Protein 3EYE (pdb70)

Nearest PDB structures (foldseek):
  3eye-assembly1_A  TM=1.007E+00  e=1.116E-32  Escherichia coli O157:H7
  1nrz-assembly1_A  TM=9.081E-01  e=3.775E-14  Klebsiella pneumoniae
  3lfj-assembly2_B  TM=9.309E-01  e=2.767E-13  Caldanaerobacter subterraneus subsp. tengcongensis MB4
  2jzn-assembly1_C  TM=9.230E-01  e=3.578E-13  Escherichia coli
  1ble-assembly1_A  TM=8.772E-01  e=8.162E-14  Bacillus subtilis

Solvent-accessible surface area: 7883 Å² total; per-residue (Å²): 84,45,75,11,0,1,0,0,44,149,4,1,33,37,116,26,1,21,57,10,5,87,84,45,48,12,68,13,0,1,0,0,9,59,88,4,21,114,63,104,121,81,34,132,141,35,22,96,24,3,146,88,120,68,22,28,30,97,35,28,31,14,125,96,0,55,90,43,15,78,161,23,35,118,123,39,85,2,0,0,0,0,75,34,0,59,12,0,56,105,0,10,90,36,62,25,104,6,126,49,0,0,0,2,7,4,95,128,56,168,66,46,149,102,50,16,93,96,1,56,4,57,116,100,4,25,70,3,0,110,32,0,76,155,137,65,11,69,3,8,8,12,37,44,36,81,60,155,112,64,116,9,95

B-factor: mean 21.29, std 7.25, range [8.95, 52.72]

Foldseek 3Di:
DEQEEEAALCWCVQVQVLQVCVVSVFQEEEEADDVCLVVVVSVPVVVVSCVVNPGHYHYHYLVVCLVPVVVDDPVGYYYYYYHALVSVLSSVVSPDDAAEYEYEADDDDPPWDDDDPRDTDDPVRLVSQVVCVVSVHHYWYDHHPPDDTHDRD

CATH classification: 3.40.35.10

Radius of gyration: 14.49 Å; Cα contacts (8 Å, |Δi|>4): 284; chains: 1; bounding box: 37×29×36 Å

Structure (mmCIF, N/CA/C/O backbone):
data_3EYE
#
_entry.id   3EYE
#
_cell.length_a   81.878
_cell.length_b   31.413
_cell.length_c   60.339
_cell.angle_alpha   90.000
_cell.angle_beta   103.830
_cell.angle_gamma   90.000
#
_symmetry.space_group_name_H-M   'C 1 2 1'
#
loop_
_entity.id
_entity.type
_entity.pdbx_description
1 polymer 'PTS system N-acetylgalactosamine-specific IIB component 1'
2 water water
#
loop_
_atom_site.group_PDB
_atom_site.id
_atom_site.type_symbol
_atom_site.label_atom_id
_atom_site.label_alt_id
_atom_site.label_comp_id
_atom_site.label_asym_id
_atom_site.label_entity_id
_atom_site.label_seq_id
_atom_site.pdbx_PDB_ins_code
_atom_site.Cartn_x
_atom_site.Cartn_y
_atom_site.Cartn_z
_atom_site.occupancy
_atom_site.B_iso_or_equiv
_atom_site.auth_seq_id
_atom_site.auth_comp_id
_atom_site.auth_asym_id
_atom_site.auth_atom_id
_atom_site.pdbx_PDB_model_num
ATOM 1 N N . ASN A 1 7 ? -6.287 29.608 13.650 1.00 26.16 5 ASN A N 1
ATOM 2 C CA . ASN A 1 7 ? -5.888 29.676 15.061 1.00 24.12 5 ASN A CA 1
ATOM 3 C C . ASN A 1 7 ? -4.441 29.329 15.277 1.00 21.53 5 ASN A C 1
ATOM 4 O O . ASN A 1 7 ? -3.811 29.807 16.207 1.00 19.70 5 ASN A O 1
ATOM 9 N N . ILE A 1 8 ? -3.961 28.405 14.472 1.00 19.12 6 ILE A N 1
ATOM 10 C CA . ILE A 1 8 ? -2.577 27.928 14.612 1.00 18.21 6 ILE A CA 1
ATOM 11 C C . ILE A 1 8 ? -1.671 28.880 13.834 1.00 17.89 6 ILE A C 1
ATOM 12 O O . ILE A 1 8 ? -1.709 28.971 12.613 1.00 18.49 6 ILE A O 1
ATOM 17 N N . LEU A 1 9 ? -0.849 29.589 14.567 1.00 16.80 7 LEU A N 1
ATOM 18 C CA . LEU A 1 9 ? 0.047 30.597 14.015 1.00 17.11 7 LEU A CA 1
ATOM 19 C C . LEU A 1 9 ? 1.355 29.999 13.479 1.00 15.88 7 LEU A C 1
ATOM 20 O O . LEU A 1 9 ? 1.920 30.427 12.468 1.00 17.96 7 LEU A O 1
ATOM 25 N N . LEU A 1 10 ? 1.784 28.958 14.173 1.00 15.58 8 LEU A N 1
ATOM 26 C CA . LEU A 1 10 ? 3.063 28.298 13.859 1.00 15.16 8 LEU A CA 1
ATOM 27 C C . LEU A 1 10 ? 3.189 26.969 14.592 1.00 13.21 8 LEU A C 1
ATOM 28 O O . LEU A 1 10 ? 2.609 26.819 15.633 1.00 12.66 8 LEU A O 1
ATOM 33 N N . THR A 1 11 ? 3.914 26.039 13.964 1.00 13.02 9 THR A N 1
ATOM 34 C CA . THR A 1 11 ? 4.363 24.795 14.571 1.00 13.90 9 THR A CA 1
ATOM 35 C C . THR A 1 11 ? 5.890 24.782 14.503 1.00 12.69 9 THR A C 1
ATOM 36 O O . THR A 1 11 ? 6.465 24.988 13.444 1.00 14.50 9 THR A O 1
ATOM 40 N N . ARG A 1 12 ? 6.529 24.554 15.655 1.00 13.62 10 ARG A N 1
ATOM 41 C CA . ARG A 1 12 ? 7.982 24.450 15.755 1.00 13.34 10 ARG A CA 1
ATOM 42 C C . ARG A 1 12 ? 8.361 23.099 16.286 1.00 13.26 10 ARG A C 1
ATOM 43 O O . ARG A 1 12 ? 7.771 22.602 17.256 1.00 14.39 10 ARG A O 1
ATOM 51 N N . ILE A 1 13 ? 9.341 22.517 15.629 1.00 12.75 11 ILE A N 1
ATOM 52 C CA . ILE A 1 13 ? 9.999 21.289 16.076 1.00 12.98 11 ILE A CA 1
ATOM 53 C C . ILE A 1 13 ? 11.226 21.703 16.845 1.00 12.68 11 ILE A C 1
ATOM 54 O O . ILE A 1 13 ? 12.082 22.390 16.359 1.00 13.44 11 ILE A O 1
ATOM 59 N N . ASP A 1 14 ? 11.312 21.211 18.058 1.00 12.09 12 ASP A N 1
ATOM 60 C CA . ASP A 1 14 ? 12.439 21.503 18.952 1.00 12.45 12 ASP A CA 1
ATOM 61 C C . ASP A 1 14 ? 12.527 20.378 20.000 1.00 12.06 12 ASP A C 1
ATOM 62 O O . ASP A 1 14 ? 11.578 20.136 20.732 1.00 12.14 12 ASP A O 1
ATOM 67 N N . ASN A 1 15 ? 13.647 19.663 19.997 1.00 13.09 13 ASN A N 1
ATOM 68 C CA . ASN A 1 15 ? 13.866 18.573 20.953 1.00 13.27 13 ASN A CA 1
ATOM 69 C C . ASN A 1 15 ? 13.735 19.081 22.410 1.00 13.20 13 ASN A C 1
ATOM 70 O O . ASN A 1 15 ? 13.404 18.317 23.303 1.00 16.21 13 ASN A O 1
ATOM 75 N N . ARG A 1 16 ? 14.030 20.368 22.612 1.00 13.32 14 ARG A N 1
ATOM 76 C CA . ARG A 1 16 ? 13.877 21.003 23.952 1.00 13.90 14 ARG A CA 1
ATOM 77 C C . ARG A 1 16 ? 12.493 21.571 24.252 1.00 14.89 14 ARG A C 1
ATOM 78 O O . ARG A 1 16 ? 12.250 22.209 25.258 1.00 15.92 14 ARG A O 1
ATOM 86 N N . LEU A 1 17 ? 11.579 21.329 23.328 1.00 13.60 15 LEU A N 1
ATOM 87 C CA . LEU A 1 17 ? 10.153 21.696 23.485 1.00 13.74 15 LEU A CA 1
ATOM 88 C C . LEU A 1 17 ? 10.049 23.232 23.706 1.00 13.82 15 LEU A C 1
ATOM 89 O O . LEU A 1 17 ? 10.465 23.978 22.826 1.00 13.81 15 LEU A O 1
ATOM 94 N N . VAL A 1 18 ? 9.509 23.695 24.820 1.00 14.72 16 VAL A N 1
ATOM 95 C CA . VAL A 1 18 ? 9.368 25.157 25.067 1.00 13.62 16 VAL A CA 1
ATOM 96 C C . VAL A 1 18 ? 10.734 25.860 24.970 1.00 13.63 16 VAL A C 1
ATOM 97 O O . VAL A 1 18 ? 10.862 26.933 24.380 1.00 14.41 16 VAL A O 1
ATOM 101 N N . HIS A 1 19 ? 11.751 25.213 25.514 1.00 13.40 17 HIS A N 1
ATOM 102 C CA . HIS A 1 19 ? 13.129 25.682 25.306 1.00 12.82 17 HIS A CA 1
ATOM 103 C C . HIS A 1 19 ? 13.327 27.098 25.896 1.00 12.82 17 HIS A C 1
ATOM 104 O O . HIS A 1 19 ? 13.992 27.936 25.304 1.00 14.50 17 HIS A O 1
ATOM 111 N N . GLY A 1 20 ? 12.745 27.342 27.063 1.00 12.81 18 GLY A N 1
ATOM 112 C CA . GLY A 1 20 ? 13.109 28.556 27.859 1.00 12.65 18 GLY A CA 1
ATOM 113 C C . GLY A 1 20 ? 12.916 29.807 27.036 1.00 13.24 18 GLY A C 1
ATOM 114 O O . GLY A 1 20 ? 11.847 30.066 26.482 1.00 14.46 18 GLY A O 1
ATOM 115 N N . GLN A 1 21 ? 13.959 30.620 26.977 1.00 14.02 19 GLN A N 1
ATOM 116 C CA . GLN A 1 21 ? 13.915 31.906 26.313 1.00 14.16 19 GLN A CA 1
ATOM 117 C C . GLN A 1 21 ? 13.625 31.777 24.844 1.00 13.72 19 GLN A C 1
ATOM 118 O O . GLN A 1 21 ? 13.143 32.732 24.209 1.00 14.67 19 GLN A O 1
ATOM 124 N N . VAL A 1 22 ? 13.915 30.622 24.266 1.00 13.57 20 VAL A N 1
ATOM 125 C CA . VAL A 1 22 ? 13.666 30.462 22.832 1.00 13.62 20 VAL A CA 1
ATOM 126 C C . VAL A 1 22 ? 12.156 30.399 22.576 1.00 12.64 20 VAL A C 1
ATOM 127 O O . VAL A 1 22 ? 11.603 31.116 21.743 1.00 13.51 20 VAL A O 1
ATOM 131 N N . GLY A 1 23 ? 11.463 29.614 23.372 1.00 14.16 21 GLY A N 1
ATOM 132 C CA . GLY A 1 23 ? 10.006 29.535 23.286 1.00 13.78 21 GLY A CA 1
ATOM 133 C C . GLY A 1 23 ? 9.361 30.863 23.600 1.00 15.45 21 GLY A C 1
ATOM 134 O O . GLY A 1 23 ? 8.400 31.271 22.945 1.00 15.50 21 GLY A O 1
ATOM 135 N N . VAL A 1 24 ? 9.974 31.585 24.517 1.00 14.82 22 VAL A N 1
ATOM 136 C CA . VAL A 1 24 ? 9.464 32.899 24.944 1.00 16.15 22 VAL A CA 1
ATOM 137 C C . VAL A 1 24 ? 9.518 33.851 23.763 1.00 15.74 22 VAL A C 1
ATOM 138 O O . VAL A 1 24 ? 8.531 34.554 23.445 1.00 17.29 22 VAL A O 1
ATOM 142 N N . THR A 1 25 ? 10.634 33.892 23.073 1.00 16.29 23 THR A N 1
ATOM 143 C CA A THR A 1 25 ? 10.817 34.838 21.977 0.50 16.85 23 THR A CA 1
ATOM 144 C CA B THR A 1 25 ? 10.787 34.870 21.999 0.50 16.58 23 THR A CA 1
ATOM 145 C C . THR A 1 25 ? 9.934 34.516 20.793 1.00 16.57 23 THR A C 1
ATOM 146 O O . THR A 1 25 ? 9.378 35.396 20.130 1.00 17.07 23 THR A O 1
ATOM 153 N N . TRP A 1 26 ? 9.825 33.245 20.478 1.00 15.41 24 TRP A N 1
ATOM 154 C CA . TRP A 1 26 ? 8.928 32.840 19.370 1.00 14.54 24 TRP A CA 1
ATOM 155 C C . TRP A 1 26 ? 7.480 33.215 19.706 1.00 15.13 24 TRP A C 1
ATOM 156 O O . TRP A 1 26 ? 6.767 33.787 18.865 1.00 15.83 24 TRP A O 1
ATOM 167 N N . THR A 1 27 ? 7.062 32.931 20.923 1.00 15.42 25 THR A N 1
ATOM 168 C CA . THR A 1 27 ? 5.678 33.144 21.309 1.00 16.39 25 THR A CA 1
ATOM 169 C C . THR A 1 27 ? 5.344 34.640 21.209 1.00 17.52 25 THR A C 1
ATOM 170 O O . THR A 1 27 ? 4.283 35.025 20.723 1.00 18.93 25 THR A O 1
ATOM 174 N N . SER A 1 28 ? 6.290 35.469 21.596 1.00 18.78 26 SER A N 1
ATOM 175 C CA . SER A 1 28 ? 6.091 36.916 21.637 1.00 19.61 26 SER A CA 1
ATOM 176 C C . SER A 1 28 ? 6.098 37.462 20.222 1.00 19.96 26 SER A C 1
ATOM 177 O O . SER A 1 28 ? 5.239 38.265 19.800 1.00 21.40 26 SER A O 1
ATOM 180 N N . THR A 1 29 ? 7.033 36.990 19.438 1.00 19.19 27 THR A N 1
ATOM 181 C CA . THR A 1 29 ? 7.182 37.464 18.066 1.00 19.71 27 THR A CA 1
ATOM 182 C C . THR A 1 29 ? 5.957 37.178 17.210 1.00 19.36 27 THR A C 1
ATOM 183 O O . THR A 1 29 ? 5.524 38.035 16.414 1.00 19.78 27 THR A O 1
ATOM 187 N N . ILE A 1 30 ? 5.406 35.968 17.328 1.00 18.07 28 ILE A N 1
ATOM 188 C CA . ILE A 1 30 ? 4.297 35.569 16.440 1.00 18.14 28 ILE A CA 1
ATOM 189 C C . ILE A 1 30 ? 2.955 36.015 17.041 1.00 17.98 28 ILE A C 1
ATOM 190 O O . ILE A 1 30 ? 1.916 35.956 16.385 1.00 20.45 28 ILE A O 1
ATOM 195 N N . GLY A 1 31 ? 2.990 36.430 18.288 1.00 17.42 29 GLY A N 1
ATOM 196 C CA . GLY A 1 31 ? 1.795 36.888 19.008 1.00 18.41 29 GLY A CA 1
ATOM 197 C C . GLY A 1 31 ? 0.808 35.815 19.423 1.00 18.01 29 GLY A C 1
ATOM 198 O O . GLY A 1 31 ? -0.401 36.001 19.402 1.00 19.59 29 GLY A O 1
ATOM 199 N N . ALA A 1 32 ? 1.355 34.680 19.823 1.00 17.19 30 ALA A N 1
ATOM 200 C CA . ALA A 1 32 ? 0.563 33.594 20.349 1.00 16.52 30 ALA A CA 1
ATOM 201 C C . ALA A 1 32 ? 0.222 33.862 21.785 1.00 17.70 30 ALA A C 1
ATOM 202 O O . ALA A 1 32 ? 0.989 34.477 22.534 1.00 18.65 30 ALA A O 1
ATOM 204 N N . ASN A 1 33 ? -0.921 33.352 22.211 1.00 16.59 31 ASN A N 1
ATOM 205 C CA . ASN A 1 33 ? -1.323 33.403 23.633 1.00 16.98 31 ASN A CA 1
ATOM 206 C C . ASN A 1 33 ? -1.576 32.035 24.295 1.00 16.37 31 ASN A C 1
ATOM 207 O O . ASN A 1 33 ? -1.930 31.953 25.462 1.00 17.13 31 ASN A O 1
ATOM 212 N N . LEU A 1 34 ? -1.365 30.984 23.511 1.00 15.88 32 LEU A N 1
ATOM 213 C CA . LEU A 1 34 ? -1.547 29.622 23.981 1.00 15.63 32 LEU A CA 1
ATOM 214 C C . LEU A 1 34 ? -0.571 28.688 23.286 1.00 16.06 32 LEU A C 1
ATOM 215 O O . LEU A 1 34 ? -0.592 28.537 22.063 1.00 16.76 32 LEU A O 1
ATOM 220 N N . LEU A 1 35 ? 0.317 28.128 24.082 1.00 15.05 33 LEU A N 1
ATOM 221 C CA . LEU A 1 35 ? 1.333 27.203 23.594 1.00 15.80 33 LEU A CA 1
ATOM 222 C C . LEU A 1 35 ? 0.854 25.804 23.889 1.00 14.83 33 LEU A C 1
ATOM 223 O O . LEU A 1 35 ? 0.510 25.526 25.045 1.00 16.39 33 LEU A O 1
ATOM 228 N N . VAL A 1 36 ? 0.685 25.000 22.840 1.00 14.80 34 VAL A N 1
ATOM 229 C CA . VAL A 1 36 ? 0.317 23.581 22.968 1.00 15.73 34 VAL A CA 1
ATOM 230 C C . VAL A 1 36 ? 1.525 22.708 22.719 1.00 14.28 34 VAL A C 1
ATOM 231 O O . VAL A 1 36 ? 2.020 22.677 21.617 1.00 13.33 34 VAL A O 1
ATOM 235 N N . VAL A 1 37 ? 2.005 22.037 23.749 1.00 14.22 35 VAL A N 1
ATOM 236 C CA . VAL A 1 37 ? 3.139 21.114 23.633 1.00 14.75 35 VAL A CA 1
ATOM 237 C C . VAL A 1 37 ? 2.566 19.761 23.279 1.00 14.60 35 VAL A C 1
ATOM 238 O O . VAL A 1 37 ? 1.893 19.128 24.057 1.00 15.08 35 VAL A O 1
ATOM 242 N N . VAL A 1 38 ? 2.804 19.341 22.048 1.00 13.55 36 VAL A N 1
ATOM 243 C CA . VAL A 1 38 ? 2.256 18.079 21.538 1.00 14.50 36 VAL A CA 1
ATOM 244 C C . VAL A 1 38 ? 3.355 17.057 21.680 1.00 13.85 36 VAL A C 1
ATOM 245 O O . VAL A 1 38 ? 4.348 17.033 20.946 1.00 13.79 36 VAL A O 1
ATOM 249 N N . ASP A 1 39 ? 3.193 16.215 22.687 1.00 15.35 37 ASP A N 1
ATOM 250 C CA . ASP A 1 39 ? 4.228 15.225 23.043 1.00 15.58 37 ASP A CA 1
ATOM 251 C C . ASP A 1 39 ? 3.669 14.226 24.031 1.00 14.94 37 ASP A C 1
ATOM 252 O O . ASP A 1 39 ? 3.206 14.591 25.117 1.00 15.28 37 ASP A O 1
ATOM 257 N N . ASP A 1 40 ? 3.711 12.958 23.624 1.00 16.84 38 ASP A N 1
ATOM 258 C CA . ASP A 1 40 ? 3.039 11.907 24.399 1.00 17.87 38 ASP A CA 1
ATOM 259 C C . ASP A 1 40 ? 3.732 11.685 25.727 1.00 17.05 38 ASP A C 1
ATOM 260 O O . ASP A 1 40 ? 3.079 11.610 26.765 1.00 17.55 38 ASP A O 1
ATOM 265 N N . VAL A 1 41 ? 5.061 11.677 25.697 1.00 16.93 39 VAL A N 1
ATOM 266 C CA . VAL A 1 41 ? 5.819 11.391 26.928 1.00 17.33 39 VAL A CA 1
ATOM 267 C C . VAL A 1 41 ? 5.497 12.401 28.019 1.00 16.40 39 VAL A C 1
ATOM 268 O O . VAL A 1 41 ? 5.187 12.084 29.170 1.00 17.95 39 VAL A O 1
ATOM 272 N N . VAL A 1 42 ? 5.602 13.670 27.643 1.00 16.19 40 VAL A N 1
ATOM 273 C CA . VAL A 1 42 ? 5.363 14.756 28.574 1.00 16.01 40 VAL A CA 1
ATOM 274 C C . VAL A 1 42 ? 3.890 14.858 28.971 1.00 16.37 40 VAL A C 1
ATOM 275 O O . VAL A 1 42 ? 3.527 15.135 30.117 1.00 17.13 40 VAL A O 1
ATOM 279 N N . ALA A 1 43 ? 3.038 14.595 28.001 1.00 17.50 41 ALA A N 1
ATOM 280 C CA . ALA A 1 43 ? 1.628 14.739 28.267 1.00 16.29 41 ALA A CA 1
ATOM 281 C C . ALA A 1 43 ? 1.166 13.690 29.257 1.00 18.28 41 ALA A C 1
ATOM 282 O O . ALA A 1 43 ? 0.326 13.961 30.080 1.00 19.18 41 ALA A O 1
ATOM 284 N N . ASN A 1 44 ? 1.787 12.520 29.168 1.00 17.65 42 ASN A N 1
ATOM 285 C CA . ASN A 1 44 ? 1.379 11.316 29.931 1.00 19.01 42 ASN A CA 1
ATOM 286 C C . ASN A 1 44 ? 2.084 11.118 31.258 1.00 19.27 42 ASN A C 1
ATOM 287 O O .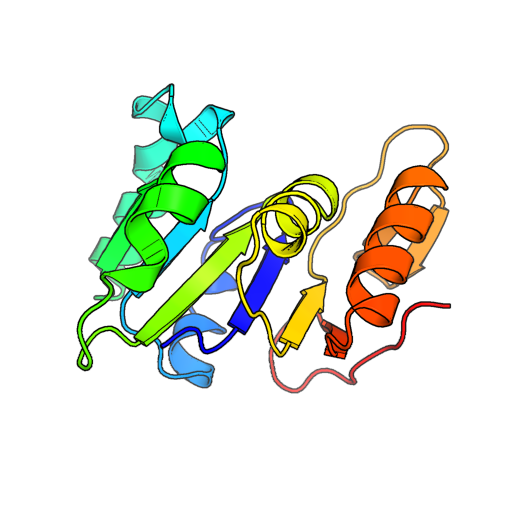 ASN A 1 44 ? 1.794 10.188 31.995 1.00 21.94 42 ASN A O 1
ATOM 292 N N . ASP A 1 45 ? 3.062 11.968 31.512 1.00 18.26 43 ASP A N 1
ATOM 293 C CA . ASP A 1 45 ? 3.843 11.918 32.770 1.00 17.86 43 ASP A CA 1
ATOM 294 C C . ASP A 1 45 ? 3.894 13.340 33.272 1.00 18.79 43 ASP A C 1
ATOM 295 O O . ASP A 1 45 ? 4.847 14.073 32.993 1.00 17.55 43 ASP A O 1
ATOM 300 N N . ASP A 1 46 ? 2.882 13.758 34.016 1.00 19.81 44 ASP A N 1
ATOM 301 C CA . ASP A 1 46 ? 2.716 15.198 34.176 1.00 20.88 44 ASP A CA 1
ATOM 302 C C . ASP A 1 46 ? 3.774 15.881 34.999 1.00 20.06 44 ASP A C 1
ATOM 303 O O . ASP A 1 46 ? 3.946 17.057 34.823 1.00 19.29 44 ASP A O 1
ATOM 308 N N . ILE A 1 47 ? 4.542 15.172 35.809 1.00 18.85 45 ILE A N 1
ATOM 309 C CA . ILE A 1 47 ? 5.600 15.849 36.518 1.00 19.20 45 ILE A CA 1
ATOM 310 C C . ILE A 1 47 ? 6.591 16.464 35.529 1.00 18.53 45 ILE A C 1
ATOM 311 O O . ILE A 1 47 ? 7.247 17.453 35.835 1.00 18.60 45 ILE A O 1
ATOM 316 N N . GLN A 1 48 ? 6.655 15.903 34.335 1.00 16.19 46 GLN A N 1
ATOM 317 C CA . GLN A 1 48 ? 7.615 16.399 33.328 1.00 16.16 46 GLN A CA 1
ATOM 318 C C . GLN A 1 48 ? 7.187 17.730 32.760 1.00 16.48 46 GLN A C 1
ATOM 319 O O . GLN A 1 48 ? 7.839 18.289 31.907 1.00 18.41 46 GLN A O 1
ATOM 325 N N . GLN A 1 49 ? 6.033 18.181 33.206 1.00 17.20 47 GLN A N 1
ATOM 326 C CA . GLN A 1 49 ? 5.467 19.454 32.717 1.00 17.53 47 GLN A CA 1
ATOM 327 C C . GLN A 1 49 ? 5.874 20.675 33.513 1.00 18.17 47 GLN A C 1
ATOM 328 O O . GLN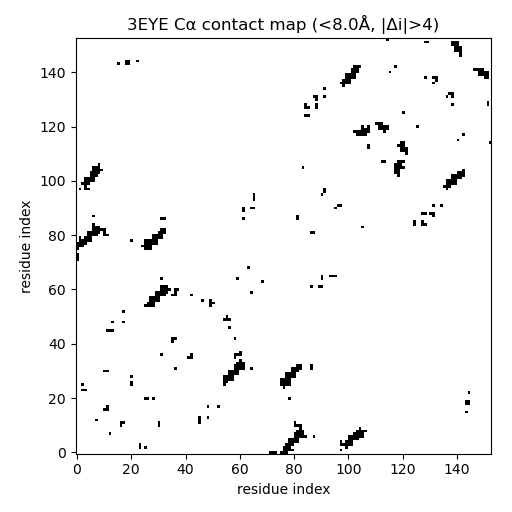 A 1 49 ? 5.669 21.811 33.091 1.00 17.90 47 GLN A O 1
ATOM 334 N N . LYS A 1 50 ? 6.445 20.450 34.674 1.00 18.56 48 LYS A N 1
ATOM 335 C CA . LYS A 1 50 ? 6.505 21.502 35.680 1.00 19.84 48 LYS A CA 1
ATOM 336 C C . LYS A 1 50 ? 7.341 22.688 35.242 1.00 19.75 48 LYS A C 1
ATOM 337 O O . LYS A 1 50 ? 6.957 23.845 35.400 1.00 18.84 48 LYS A O 1
ATOM 343 N N . LEU A 1 51 ? 8.500 22.401 34.693 1.00 20.20 49 LEU A N 1
ATOM 344 C CA . LEU A 1 51 ? 9.437 23.478 34.313 1.00 20.96 49 LEU A CA 1
ATOM 345 C C . LEU A 1 51 ? 8.880 24.360 33.230 1.00 18.99 49 LEU A C 1
ATOM 346 O O . LEU A 1 51 ? 8.967 25.590 33.275 1.00 18.76 49 LEU A O 1
ATOM 351 N N . MET A 1 52 ? 8.355 23.703 32.213 1.00 16.99 50 MET A N 1
ATOM 352 C CA . MET A 1 52 ? 7.751 24.426 31.088 1.00 16.14 50 MET A CA 1
ATOM 353 C C . MET A 1 52 ? 6.528 25.226 31.569 1.00 16.68 50 MET A C 1
ATOM 354 O O . MET A 1 52 ? 6.271 26.321 31.089 1.00 16.05 50 MET A O 1
ATOM 359 N N . GLY A 1 53 ? 5.801 24.685 32.530 1.00 16.22 51 GLY A N 1
ATOM 360 C CA . GLY A 1 53 ? 4.679 25.400 33.097 1.00 16.16 51 GLY A CA 1
ATOM 361 C C . GLY A 1 53 ? 5.119 26.697 33.759 1.00 17.23 51 GLY A C 1
ATOM 362 O O . GLY A 1 53 ? 4.451 27.713 33.703 1.00 16.22 51 GLY A O 1
ATOM 363 N N . ILE A 1 54 ? 6.278 26.651 34.405 1.00 17.54 52 ILE A N 1
ATOM 364 C CA . ILE A 1 54 ? 6.833 27.834 35.075 1.00 17.58 52 ILE A CA 1
ATOM 365 C C . ILE A 1 54 ? 7.184 28.874 34.041 1.00 17.17 52 ILE A C 1
ATOM 366 O O . ILE A 1 54 ? 6.994 30.059 34.248 1.00 16.39 52 ILE A O 1
ATOM 371 N N . THR A 1 55 ? 7.697 28.434 32.900 1.00 17.28 53 THR A N 1
ATOM 372 C CA . THR A 1 55 ? 8.054 29.408 31.827 1.00 17.27 53 THR A CA 1
ATOM 373 C C . THR A 1 55 ? 6.782 30.146 31.368 1.00 16.18 53 THR A C 1
ATOM 374 O O . THR A 1 55 ? 6.734 31.369 31.267 1.00 16.30 53 THR A O 1
ATOM 378 N N . ALA A 1 56 ? 5.720 29.382 31.133 1.00 16.19 54 ALA A N 1
ATOM 379 C CA . ALA A 1 56 ? 4.412 29.958 30.722 1.00 16.33 54 ALA A CA 1
ATOM 380 C C . ALA A 1 56 ? 3.886 30.931 31.766 1.00 15.61 54 ALA A C 1
ATOM 381 O O . ALA A 1 56 ? 3.401 32.022 31.463 1.00 16.92 54 ALA A O 1
ATOM 383 N N . GLU A 1 57 ? 3.992 30.512 33.016 1.00 15.95 55 GLU A N 1
ATOM 384 C CA . GLU A 1 57 ? 3.506 31.323 34.156 1.00 16.78 55 GLU A CA 1
ATOM 385 C C . GLU A 1 57 ? 4.290 32.627 34.231 1.00 16.83 55 GLU A C 1
ATOM 386 O O . GLU A 1 57 ? 3.742 33.697 34.438 1.00 17.80 55 GLU A O 1
ATOM 392 N N . THR A 1 58 ? 5.587 32.503 34.054 1.00 17.07 56 THR A N 1
ATOM 393 C CA . THR A 1 58 ? 6.507 33.636 34.197 1.00 17.44 56 THR A CA 1
ATOM 394 C C . THR A 1 58 ? 6.200 34.710 33.183 1.00 18.48 56 THR A C 1
ATOM 395 O O . THR A 1 58 ? 6.160 35.886 33.487 1.00 19.75 56 THR A O 1
ATOM 399 N N . TYR A 1 59 ? 5.968 34.284 31.967 1.00 18.68 57 TYR A N 1
ATOM 400 C CA . TYR A 1 59 ? 5.835 35.207 30.810 1.00 19.81 57 TYR A CA 1
ATOM 401 C C . TYR A 1 59 ? 4.425 35.552 30.391 1.00 20.76 57 TYR A C 1
ATOM 402 O O . TYR A 1 59 ? 4.202 36.371 29.510 1.00 23.37 57 TYR A O 1
ATOM 411 N N . GLY A 1 60 ? 3.485 34.877 31.020 1.00 20.20 58 GLY A N 1
ATOM 412 C CA . GLY A 1 60 ? 2.068 35.189 30.921 1.00 20.39 58 GLY A CA 1
ATOM 413 C C . GLY A 1 60 ? 1.311 34.658 29.741 1.00 21.04 58 GLY A C 1
ATOM 414 O O . GLY A 1 60 ? 0.409 35.310 29.234 1.00 23.02 58 GLY A O 1
ATOM 415 N N . PHE A 1 61 ? 1.719 33.497 29.253 1.00 20.36 59 PHE A N 1
ATOM 416 C CA . PHE A 1 61 ? 0.944 32.827 28.192 1.00 19.70 59 PHE A CA 1
ATOM 417 C C . PHE A 1 61 ? 0.386 31.520 28.697 1.00 19.08 59 PHE A C 1
ATOM 418 O O . PHE A 1 61 ? 0.885 30.938 29.657 1.00 19.27 59 PHE A O 1
ATOM 426 N N . GLY A 1 62 ? -0.673 31.076 28.060 1.00 18.27 60 GLY A N 1
ATOM 427 C CA . GLY A 1 62 ? -1.274 29.810 28.418 1.00 18.03 60 GLY A CA 1
ATOM 428 C C . GLY A 1 62 ? -0.476 28.662 27.836 1.00 16.88 60 GLY A C 1
ATOM 429 O O . GLY A 1 62 ? 0.198 28.773 26.820 1.00 17.84 60 GLY A O 1
ATOM 430 N N . ILE A 1 63 ? -0.648 27.524 28.499 1.00 17.16 61 ILE A N 1
ATOM 431 C CA . ILE A 1 63 ? 0.026 26.303 28.059 1.00 16.61 61 ILE A CA 1
ATOM 432 C C . ILE A 1 63 ? -0.839 25.070 28.232 1.00 17.21 61 ILE A C 1
ATOM 433 O O . ILE A 1 63 ? -1.594 24.968 29.185 1.00 19.04 61 ILE A O 1
ATOM 438 N N . ARG A 1 64 ? -0.686 24.152 27.288 1.00 17.03 62 ARG A N 1
ATOM 439 C CA . ARG A 1 64 ? -1.299 22.830 27.396 1.00 16.80 62 ARG A CA 1
ATOM 440 C C . ARG A 1 64 ? -0.304 21.762 27.004 1.00 16.73 62 ARG A C 1
ATOM 441 O O . ARG A 1 64 ? 0.600 22.004 26.267 1.00 16.56 62 ARG A O 1
ATOM 449 N N . PHE A 1 65 ? -0.487 20.582 27.561 1.00 15.36 63 PHE A N 1
ATOM 450 C CA . PHE A 1 65 ? 0.378 19.437 27.286 1.00 15.71 63 PHE A CA 1
ATOM 451 C C . PHE A 1 65 ? -0.506 18.300 26.845 1.00 15.80 63 PHE A C 1
ATOM 452 O O . PHE A 1 65 ? -1.178 17.684 27.652 1.00 16.61 63 PHE A O 1
ATOM 460 N N . PHE A 1 66 ? -0.537 18.065 25.546 1.00 14.40 64 PHE A N 1
ATOM 461 C CA . PHE A 1 66 ? -1.461 17.123 24.947 1.00 14.43 64 PHE A CA 1
ATOM 462 C C . PHE A 1 66 ? -0.717 15.993 24.234 1.00 15.55 64 PHE A C 1
ATOM 463 O O . PHE A 1 66 ? 0.356 16.183 23.657 1.00 13.90 64 PHE A O 1
ATOM 471 N N . THR A 1 67 ? -1.313 14.813 24.221 1.00 15.03 65 THR A N 1
ATOM 472 C CA . THR A 1 67 ? -0.869 13.761 23.342 1.00 15.96 65 THR A CA 1
ATOM 473 C C . THR A 1 67 ? -1.179 14.118 21.886 1.00 14.67 65 THR A C 1
ATOM 474 O O . THR A 1 67 ? -1.952 15.042 21.605 1.00 14.34 65 THR A O 1
ATOM 478 N N . ILE A 1 68 ? -0.603 13.407 20.952 1.00 15.96 66 ILE A N 1
ATOM 479 C CA . ILE A 1 68 ? -0.876 13.605 19.529 1.00 17.27 66 ILE A CA 1
ATOM 480 C C . ILE A 1 68 ? -2.343 13.292 19.295 1.00 16.43 66 ILE A C 1
ATOM 481 O O . ILE A 1 68 ? -3.065 14.043 18.644 1.00 17.03 66 ILE A O 1
ATOM 486 N N . GLU A 1 69 ? -2.780 12.187 19.846 1.00 16.95 67 GLU A N 1
ATOM 487 C CA . GLU A 1 69 ? -4.185 11.753 19.658 1.00 19.20 67 GLU A CA 1
ATOM 488 C C . GLU A 1 69 ? -5.128 12.839 20.137 1.00 18.89 67 GLU A C 1
ATOM 489 O O . GLU A 1 69 ? -6.109 13.190 19.462 1.00 19.38 67 GLU A O 1
ATOM 495 N N . LYS A 1 70 ? -4.858 13.395 21.307 1.00 17.21 68 LYS A N 1
ATOM 496 C CA . LYS A 1 70 ? -5.740 14.439 21.864 1.00 18.18 68 LYS A CA 1
ATOM 497 C C . LYS A 1 70 ? -5.731 15.698 21.012 1.00 18.04 68 LYS A C 1
ATOM 498 O O . LYS A 1 70 ? -6.758 16.308 20.772 1.00 18.38 68 LYS A O 1
ATOM 504 N N . THR A 1 71 ? -4.553 16.094 20.567 1.00 17.35 69 THR A N 1
ATOM 505 C CA . THR A 1 71 ? -4.418 17.281 19.720 1.00 16.80 69 THR A CA 1
ATOM 506 C C . THR A 1 71 ? -5.225 17.127 18.436 1.00 16.58 69 THR A C 1
ATOM 507 O O . THR A 1 71 ? -5.963 18.017 18.042 1.00 16.79 69 THR A O 1
ATOM 511 N N . ILE A 1 72 ? -5.166 15.958 17.841 1.00 17.85 70 ILE A N 1
ATOM 512 C CA . ILE A 1 72 ? -5.938 15.704 16.617 1.00 18.98 70 ILE A CA 1
ATOM 513 C C . ILE A 1 72 ? -7.438 15.829 16.903 1.00 19.92 70 ILE A C 1
ATOM 514 O O . ILE A 1 72 ? -8.202 16.373 16.106 1.00 21.11 70 ILE A O 1
ATOM 519 N N . ASN A 1 73 ? -7.826 15.346 18.069 1.00 20.18 71 ASN A N 1
ATOM 520 C CA . ASN A 1 73 ? -9.250 15.276 18.460 1.00 21.72 71 ASN A CA 1
ATOM 521 C C . ASN A 1 73 ? -9.863 16.609 18.843 1.00 22.31 71 ASN A C 1
ATOM 522 O O . ASN A 1 73 ? -11.058 16.825 18.624 1.00 23.98 71 ASN A O 1
ATOM 527 N N . VAL A 1 74 ? -9.069 17.492 19.428 1.00 21.69 72 VAL A N 1
ATOM 528 C CA . VAL A 1 74 ? -9.607 18.725 20.019 1.00 21.92 72 VAL A CA 1
ATOM 529 C C . VAL A 1 74 ? -9.099 20.030 19.460 1.00 21.67 72 VAL A C 1
ATOM 530 O O . VAL A 1 74 ? -9.679 21.085 19.735 1.00 21.88 72 VAL A O 1
ATOM 534 N N . ILE A 1 75 ? -8.033 20.018 18.670 1.00 21.48 73 ILE A N 1
ATOM 535 C CA . ILE A 1 75 ? -7.412 21.329 18.331 1.00 22.53 73 ILE A CA 1
ATOM 536 C C . ILE A 1 75 ? -8.406 22.204 17.553 1.00 23.19 73 ILE A C 1
ATOM 537 O O . ILE A 1 75 ? -8.403 23.423 17.675 1.00 23.30 73 ILE A O 1
ATOM 542 N N . GLY A 1 76 ? -9.299 21.533 16.835 1.00 23.87 74 GLY A N 1
ATOM 543 C CA . GLY A 1 76 ? -10.372 22.187 16.042 1.00 24.86 74 GLY A CA 1
ATOM 544 C C . GLY A 1 76 ? -11.458 22.898 16.838 1.00 25.26 74 GLY A C 1
ATOM 545 O O . GLY A 1 76 ? -12.291 23.673 16.308 1.00 25.75 74 GLY A O 1
ATOM 546 N N . LYS A 1 77 ? -11.477 22.631 18.124 1.00 25.60 75 LYS A N 1
ATOM 547 C CA . LYS A 1 77 ? -12.460 23.264 19.000 1.00 26.49 75 LYS A CA 1
ATOM 548 C C . LYS A 1 77 ? -11.915 24.582 19.497 1.00 25.94 75 LYS A C 1
ATOM 549 O O . LYS A 1 77 ? -12.547 25.287 20.274 1.00 26.26 75 LYS A O 1
ATOM 555 N N . ALA A 1 78 ? -10.698 24.889 19.079 1.00 24.79 76 ALA A N 1
ATOM 556 C CA . ALA A 1 78 ? -10.067 26.115 19.563 1.00 23.81 76 ALA A CA 1
ATOM 557 C C . ALA A 1 78 ? -10.930 27.318 19.217 1.00 23.01 76 ALA A C 1
ATOM 558 O O . ALA A 1 78 ? -11.338 27.514 18.065 1.00 23.72 76 ALA A O 1
ATOM 560 N N . ALA A 1 79 ? -11.158 28.125 20.241 1.00 22.53 77 ALA A N 1
ATOM 561 C CA . ALA A 1 79 ? -12.015 29.322 20.138 1.00 21.98 77 ALA A CA 1
ATOM 562 C C . ALA A 1 79 ? -11.258 30.453 19.429 1.00 22.13 77 ALA A C 1
ATOM 563 O O . ALA A 1 79 ? -10.023 30.528 19.475 1.00 20.54 77 ALA A O 1
ATOM 565 N N . PRO A 1 80 ? -11.986 31.367 18.801 1.00 22.27 78 PRO A N 1
ATOM 566 C CA . PRO A 1 80 ? -11.365 32.403 18.020 1.00 22.52 78 PRO A CA 1
ATOM 567 C C . PRO A 1 80 ? -10.297 33.165 18.760 1.00 22.55 78 PRO A C 1
ATOM 568 O O . PRO A 1 80 ? -9.316 33.587 18.154 1.00 23.08 78 PRO A O 1
ATOM 572 N N . HIS A 1 81 ? -10.449 33.338 20.055 1.00 22.78 79 HIS A N 1
ATOM 573 C CA . HIS A 1 81 ? -9.509 34.197 20.793 1.00 23.11 79 HIS A CA 1
ATOM 574 C C . HIS A 1 81 ? -8.200 33.500 21.096 1.00 22.37 79 HIS A C 1
ATOM 575 O O . HIS A 1 81 ? -7.223 34.137 21.526 1.00 22.86 79 HIS A O 1
ATOM 582 N N . GLN A 1 82 ? -8.196 32.195 20.905 1.00 20.94 80 GLN A N 1
ATOM 583 C CA . GLN A 1 82 ? -6.980 31.365 21.154 1.00 20.68 80 GLN A CA 1
ATOM 584 C C . GLN A 1 82 ? -6.075 31.392 19.938 1.00 20.46 80 GLN A C 1
ATOM 585 O O . GLN A 1 82 ? -6.431 30.954 18.855 1.00 22.08 80 GLN A O 1
ATOM 591 N N . LYS A 1 83 ? -4.880 31.922 20.141 1.00 17.93 81 LYS A N 1
ATOM 592 C CA . LYS A 1 83 ? -3.888 32.068 19.092 1.00 17.69 81 LYS A CA 1
ATOM 593 C C . LYS A 1 83 ? -2.741 31.141 19.455 1.00 16.84 81 LYS A C 1
ATOM 594 O O . LYS A 1 83 ? -1.985 31.367 20.421 1.00 16.58 81 LYS A O 1
ATOM 600 N N . ILE A 1 84 ? -2.694 30.050 18.714 1.00 15.85 82 ILE A N 1
ATOM 601 C CA . ILE A 1 84 ? -1.968 28.841 19.140 1.00 16.75 82 ILE A CA 1
ATOM 602 C C . ILE A 1 84 ? -0.619 28.698 18.495 1.00 15.40 82 ILE A C 1
ATOM 603 O O . ILE A 1 84 ? -0.433 28.888 17.301 1.00 14.96 82 ILE A O 1
ATOM 608 N N . PHE A 1 85 ? 0.357 28.360 19.331 1.00 13.47 83 PHE A N 1
ATOM 609 C CA . PHE A 1 85 ? 1.710 27.959 18.902 1.00 13.72 83 PHE A CA 1
ATOM 610 C C . PHE A 1 85 ? 1.903 26.502 19.271 1.00 13.15 83 PHE A C 1
ATOM 611 O O . PHE A 1 85 ? 1.856 26.200 20.463 1.00 12.49 83 PHE A O 1
ATOM 619 N N . LEU A 1 86 ? 1.991 25.624 18.275 1.00 12.90 84 LEU A N 1
ATOM 620 C CA . LEU A 1 86 ? 2.262 24.159 18.504 1.00 13.61 84 LEU A CA 1
ATOM 621 C C . LEU A 1 86 ? 3.755 23.905 18.599 1.00 12.50 84 LEU A C 1
ATOM 622 O O . LEU A 1 86 ? 4.527 24.310 17.709 1.00 13.89 84 LEU A O 1
ATOM 627 N N . ILE A 1 87 ? 4.153 23.193 19.653 1.00 13.72 85 ILE A N 1
ATOM 628 C CA . ILE A 1 87 ? 5.556 22.790 19.785 1.00 14.35 85 ILE A CA 1
ATOM 629 C C . ILE A 1 87 ? 5.618 21.268 19.891 1.00 13.83 85 ILE A C 1
ATOM 630 O O . ILE A 1 87 ? 4.966 20.668 20.721 1.00 14.31 85 ILE A O 1
ATOM 635 N N . CYS A 1 88 ? 6.449 20.712 19.030 1.00 12.81 86 CYS A N 1
ATOM 636 C CA . CYS A 1 88 ? 6.573 19.268 18.822 1.00 14.67 86 CYS A CA 1
ATOM 637 C C . CYS A 1 88 ? 8.025 18.881 18.975 1.00 12.89 86 CYS A C 1
ATOM 638 O O . CYS A 1 88 ? 8.921 19.648 18.656 1.00 13.46 86 CYS A O 1
ATOM 641 N N . ARG A 1 89 ? 8.253 17.675 19.478 1.00 11.87 87 ARG A N 1
ATOM 642 C CA . ARG A 1 89 ? 9.642 17.256 19.722 1.00 13.59 87 ARG A CA 1
ATOM 643 C C . ARG A 1 89 ? 10.447 16.962 18.438 1.00 12.92 87 ARG A C 1
ATOM 644 O O . ARG A 1 89 ? 11.673 17.184 18.366 1.00 13.57 87 ARG A O 1
ATOM 652 N N . THR A 1 90 ? 9.758 16.412 17.459 1.00 13.70 88 THR A N 1
ATOM 653 C CA . THR A 1 90 ? 10.352 15.773 16.284 1.00 14.49 88 THR A CA 1
ATOM 654 C C . THR A 1 90 ? 9.459 15.919 15.055 1.00 13.53 88 THR A C 1
ATOM 655 O O . THR A 1 90 ? 8.272 16.189 15.164 1.00 14.57 88 THR A O 1
ATOM 659 N N . PRO A 1 91 ? 10.045 15.701 13.880 1.00 13.57 89 PRO A N 1
ATOM 660 C CA . PRO A 1 91 ? 9.169 15.704 12.702 1.00 14.23 89 PRO A CA 1
ATOM 661 C C . PRO A 1 91 ? 8.210 14.550 12.657 1.00 14.35 89 PRO A C 1
ATOM 662 O O . PRO A 1 91 ? 7.180 14.601 11.968 1.00 15.63 89 PRO A O 1
ATOM 666 N N . GLN A 1 92 ? 8.523 13.509 13.384 1.00 13.87 90 GLN A N 1
ATOM 667 C CA . GLN A 1 92 ? 7.582 12.380 13.475 1.00 14.73 90 GLN A CA 1
ATOM 668 C C . GLN A 1 92 ? 6.253 12.832 14.056 1.00 14.47 90 GLN A C 1
ATOM 669 O O . GLN A 1 92 ? 5.178 12.452 13.586 1.00 16.06 90 GLN A O 1
ATOM 675 N N . THR A 1 93 ? 6.303 13.651 15.086 1.00 12.84 91 THR A N 1
ATOM 676 C CA . THR A 1 93 ? 5.078 14.151 15.704 1.00 14.26 91 THR A CA 1
ATOM 677 C C . THR A 1 93 ? 4.313 15.011 14.702 1.00 14.61 91 THR A C 1
ATOM 678 O O . THR A 1 93 ? 3.091 14.868 14.557 1.00 14.26 91 THR A O 1
ATOM 682 N N . VAL A 1 94 ? 5.017 15.880 14.001 1.00 13.71 92 VAL A N 1
ATOM 683 C CA . VAL A 1 94 ? 4.343 16.793 13.075 1.00 13.98 92 VAL A CA 1
ATOM 684 C C . VAL A 1 94 ? 3.667 15.962 11.988 1.00 15.04 92 VAL A C 1
ATOM 685 O O . VAL A 1 94 ? 2.540 16.245 11.572 1.00 14.74 92 VAL A O 1
ATOM 689 N N . ARG A 1 95 ? 4.358 14.939 11.525 1.00 14.73 93 ARG A N 1
ATOM 690 C CA . ARG A 1 95 ? 3.787 14.095 10.449 1.00 15.79 93 ARG A CA 1
ATOM 691 C C . ARG A 1 95 ? 2.505 13.447 10.898 1.00 16.75 93 ARG A C 1
ATOM 692 O O . ARG A 1 95 ? 1.539 13.341 10.115 1.00 17.84 93 ARG A O 1
ATOM 700 N N . LYS A 1 96 ? 2.451 13.034 12.141 1.00 16.56 94 LYS A N 1
ATOM 701 C CA A LYS A 1 96 ? 1.253 12.379 12.697 0.50 17.08 94 LYS A CA 1
ATOM 702 C CA B LYS A 1 96 ? 1.247 12.390 12.681 0.50 17.07 94 LYS A CA 1
ATOM 703 C C . LYS A 1 96 ? 0.113 13.393 12.717 1.00 17.36 94 LYS A C 1
ATOM 704 O O . LYS A 1 96 ? -1.030 13.072 12.418 1.00 17.83 94 LYS A O 1
ATOM 715 N N . LEU A 1 97 ? 0.416 14.634 13.050 1.00 16.26 95 LEU A N 1
ATOM 716 C CA . LEU A 1 97 ? -0.619 15.700 13.050 1.00 17.05 95 LEU A CA 1
ATOM 717 C C . LEU A 1 97 ? -1.164 15.927 11.644 1.00 17.23 95 LEU A C 1
ATOM 718 O O . LEU A 1 97 ? -2.382 16.075 11.424 1.00 18.22 95 LEU A O 1
ATOM 723 N N . VAL A 1 98 ? -0.268 15.944 10.680 1.00 17.53 96 VAL A N 1
ATOM 724 C CA . VAL A 1 98 ? -0.661 16.181 9.298 1.00 19.57 96 VAL A CA 1
ATOM 725 C C . VAL A 1 98 ? -1.524 15.023 8.808 1.00 19.87 96 VAL A C 1
ATOM 726 O O . VAL A 1 98 ? -2.592 15.217 8.216 1.00 20.77 96 VAL A O 1
ATOM 730 N N . GLU A 1 99 ? -1.074 13.810 9.066 1.00 20.61 97 GLU A N 1
ATOM 731 C CA . GLU A 1 99 ? -1.836 12.595 8.677 1.00 21.32 97 GLU A CA 1
ATOM 732 C C . GLU A 1 99 ? -3.223 12.579 9.335 1.00 22.62 97 GLU A C 1
ATOM 733 O O . GLU A 1 99 ? -4.188 12.072 8.775 1.00 23.50 97 GLU A O 1
ATOM 739 N N . GLY A 1 100 ? -3.322 13.147 10.526 1.00 22.59 98 GLY A N 1
ATOM 740 C CA . GLY A 1 100 ? -4.579 13.181 11.281 1.00 23.26 98 GLY A CA 1
ATOM 741 C C . GLY A 1 100 ? -5.500 14.289 10.834 1.00 23.50 98 GLY A C 1
ATOM 742 O O . GLY A 1 100 ? -6.546 14.551 11.442 1.00 25.00 98 GLY A O 1
ATOM 743 N N . GLY A 1 101 ? -5.075 14.981 9.791 1.00 23.48 99 GLY A N 1
ATOM 744 C CA . GLY A 1 101 ? -5.916 15.979 9.131 1.00 24.38 99 GLY A CA 1
ATOM 745 C C . GLY A 1 101 ? -5.836 17.394 9.628 1.00 24.60 99 GLY A C 1
ATOM 746 O O . GLY A 1 101 ? -6.670 18.226 9.305 1.00 26.03 99 GLY A O 1
ATOM 747 N N . ILE A 1 102 ? -4.819 17.686 10.422 1.00 24.34 100 ILE A N 1
ATOM 748 C CA . ILE A 1 102 ? -4.618 19.054 10.916 1.00 24.08 100 ILE A CA 1
ATOM 749 C C . ILE A 1 102 ? -3.949 19.904 9.854 1.00 24.64 100 ILE A C 1
ATOM 750 O O . ILE A 1 102 ? -2.951 19.530 9.285 1.00 24.19 100 ILE A O 1
ATOM 755 N N . ASP A 1 103 ? -4.539 21.064 9.622 1.00 25.30 101 ASP A N 1
ATOM 756 C CA . ASP A 1 103 ? -4.117 21.981 8.561 1.00 26.44 101 ASP A CA 1
ATOM 757 C C . ASP A 1 103 ? -3.027 22.912 9.101 1.00 25.90 101 ASP A C 1
ATOM 758 O O . ASP A 1 103 ? -3.287 23.935 9.702 1.00 27.77 101 ASP A O 1
ATOM 763 N N . LEU A 1 104 ? -1.796 22.503 8.892 1.00 24.02 102 LEU A N 1
ATOM 764 C CA . LEU A 1 104 ? -0.643 23.330 9.249 1.00 22.84 102 LEU A CA 1
ATOM 765 C C . LEU A 1 104 ? -0.168 24.090 8.026 1.00 22.24 102 LEU A C 1
ATOM 766 O O . LEU A 1 104 ? -0.081 23.539 6.942 1.00 24.90 102 LEU A O 1
ATOM 771 N N . LYS A 1 105 ? 0.134 25.362 8.216 1.00 21.58 103 LYS A N 1
ATOM 772 C CA . LYS A 1 105 ? 0.613 26.185 7.125 1.00 22.22 103 LYS A CA 1
ATOM 773 C C . LYS A 1 105 ? 2.121 26.296 7.102 1.00 21.11 103 LYS A C 1
ATOM 774 O O . LYS A 1 105 ? 2.716 26.299 6.049 1.00 19.66 103 LYS A O 1
ATOM 780 N N . ASP A 1 106 ? 2.716 26.449 8.282 1.00 18.83 104 ASP A N 1
ATOM 781 C CA . ASP A 1 106 ? 4.151 26.670 8.416 1.00 18.26 104 ASP A CA 1
ATOM 782 C C . ASP A 1 106 ? 4.697 25.822 9.553 1.00 15.77 104 ASP A C 1
ATOM 783 O O . ASP A 1 106 ? 4.124 25.795 10.634 1.00 16.26 104 ASP A O 1
ATOM 788 N N . VAL A 1 107 ? 5.803 25.155 9.255 1.00 14.29 105 VAL A N 1
ATOM 789 C CA . VAL A 1 107 ? 6.550 24.347 10.250 1.00 14.48 105 VAL A CA 1
ATOM 790 C C . VAL A 1 107 ? 7.982 24.793 10.277 1.00 15.55 105 VAL A C 1
ATOM 791 O O . VAL A 1 107 ? 8.666 24.777 9.274 1.00 15.32 105 VAL A O 1
ATOM 795 N N . ASN A 1 108 ? 8.359 25.290 11.449 1.00 15.22 106 ASN A N 1
ATOM 796 C CA . ASN A 1 108 ? 9.686 25.800 11.751 1.00 14.42 106 ASN A CA 1
ATOM 797 C C . ASN A 1 108 ? 10.484 24.685 12.412 1.00 15.11 106 ASN A C 1
ATOM 798 O O . ASN A 1 108 ? 10.072 24.148 13.429 1.00 15.35 106 ASN A O 1
ATOM 803 N N . VAL A 1 109 ? 11.598 24.347 11.825 1.00 14.94 107 VAL A N 1
ATOM 804 C CA . VAL A 1 109 ? 12.530 23.332 12.334 1.00 14.86 107 VAL A CA 1
ATOM 805 C C . VAL A 1 109 ? 13.584 24.030 13.163 1.00 15.19 107 VAL A C 1
ATOM 806 O O . VAL A 1 109 ? 14.379 24.832 12.671 1.00 16.19 107 VAL A O 1
ATOM 810 N N . GLY A 1 110 ? 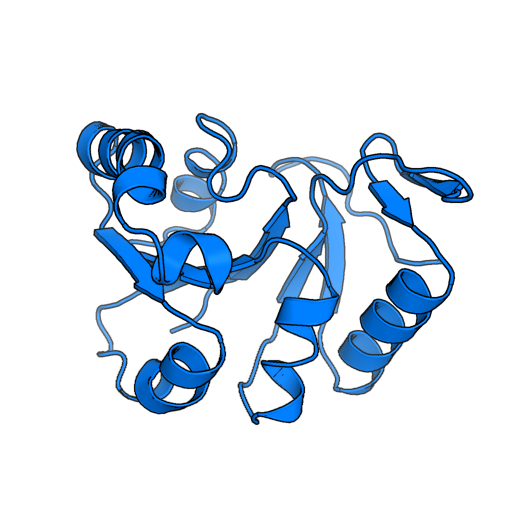13.490 23.729 14.447 1.00 15.23 108 GLY A N 1
ATOM 811 C CA . GLY A 1 110 ? 14.445 24.166 15.478 1.00 17.43 108 GLY A CA 1
ATOM 812 C C . GLY A 1 110 ? 15.316 22.979 15.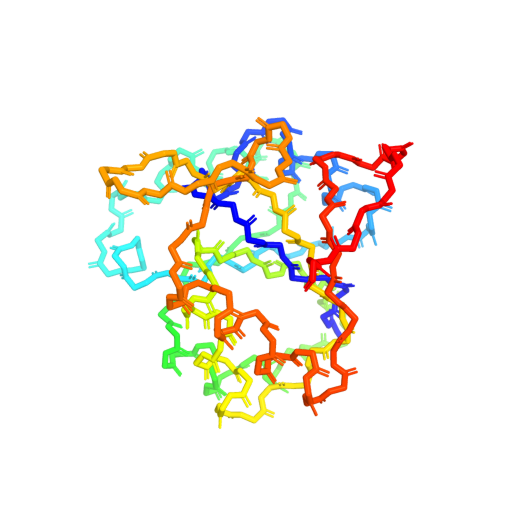904 1.00 16.55 108 GLY A C 1
ATOM 813 O O . GLY A 1 110 ? 15.596 22.093 15.118 1.00 21.27 108 GLY A O 1
ATOM 814 N N . ASN A 1 111 ? 15.719 22.943 17.164 1.00 17.80 109 ASN A N 1
ATOM 815 C CA . ASN A 1 111 ? 16.759 22.034 17.625 1.00 16.98 109 ASN A CA 1
ATOM 816 C C . ASN A 1 111 ? 16.388 20.593 17.342 1.00 15.36 109 ASN A C 1
ATOM 817 O O . ASN A 1 111 ? 15.385 20.072 17.890 1.00 15.27 109 ASN A O 1
ATOM 822 N N . MET A 1 112 ? 17.246 19.944 16.556 1.00 14.36 110 MET A N 1
ATOM 823 C CA . MET A 1 112 ? 17.172 18.492 16.345 1.00 14.13 110 MET A CA 1
ATOM 824 C C . MET A 1 112 ? 18.579 17.958 16.585 1.00 13.21 110 MET A C 1
ATOM 825 O O . MET A 1 112 ? 19.473 18.093 15.751 1.00 15.81 110 MET A O 1
ATOM 830 N N . HIS A 1 113 ? 18.774 17.378 17.756 1.00 13.83 111 HIS A N 1
ATOM 831 C CA . HIS A 1 113 ? 20.113 17.039 18.252 1.00 14.10 111 HIS A CA 1
ATOM 832 C C . HIS A 1 113 ? 20.625 15.753 17.656 1.00 14.90 111 HIS A C 1
ATOM 833 O O . HIS A 1 113 ? 19.898 14.875 17.203 1.00 15.15 111 HIS A O 1
ATOM 840 N N . PHE A 1 114 ? 21.935 15.680 17.683 1.00 15.48 112 PHE A N 1
ATOM 841 C CA . PHE A 1 114 ? 22.659 14.501 17.210 1.00 15.41 112 PHE A CA 1
ATOM 842 C C . PHE A 1 114 ? 22.308 13.226 17.984 1.00 15.87 112 PHE A C 1
ATOM 843 O O . PHE A 1 114 ? 22.140 13.228 19.172 1.00 16.09 112 PHE A O 1
ATOM 851 N N . SER A 1 115 ? 22.199 12.142 17.227 1.00 15.63 113 SER A N 1
ATOM 852 C CA . SER A 1 115 ? 22.390 10.788 17.764 1.00 17.00 113 SER A CA 1
ATOM 853 C C . SER A 1 115 ? 23.069 10.012 16.665 1.00 18.00 113 SER A C 1
ATOM 854 O O . SER A 1 115 ? 23.167 10.453 15.557 1.00 18.50 113 SER A O 1
ATOM 857 N N . GLU A 1 116 ? 23.543 8.837 17.034 1.00 20.71 114 GLU A N 1
ATOM 858 C CA . GLU A 1 116 ? 24.394 8.050 16.160 1.00 22.25 114 GLU A CA 1
ATOM 859 C C . GLU A 1 116 ? 23.774 7.924 14.775 1.00 21.98 114 GLU A C 1
ATOM 860 O O . GLU A 1 116 ? 22.593 7.587 14.620 1.00 21.82 114 GLU A O 1
ATOM 866 N N . GLY A 1 117 ? 24.619 8.228 13.806 1.00 21.93 115 GLY A N 1
ATOM 867 C CA . GLY A 1 117 ? 24.350 8.101 12.365 1.00 21.77 115 GLY A CA 1
ATOM 868 C C . GLY A 1 117 ? 23.652 9.275 11.725 1.00 22.09 115 GLY A C 1
ATOM 869 O O . GLY A 1 117 ? 23.519 9.369 10.495 1.00 22.93 115 GLY A O 1
ATOM 870 N N . LYS A 1 118 ? 23.209 10.190 12.563 1.00 20.35 116 LYS A N 1
ATOM 871 C CA . LYS A 1 118 ? 22.568 11.405 12.037 1.00 20.40 116 LYS A CA 1
ATOM 872 C C . LYS A 1 118 ? 23.572 12.347 11.422 1.00 21.70 116 LYS A C 1
ATOM 873 O O . LYS A 1 118 ? 24.717 12.424 11.853 1.00 22.05 116 LYS A O 1
ATOM 879 N N . LYS A 1 119 ? 23.117 13.083 10.423 1.00 20.75 117 LYS A N 1
ATOM 880 C CA . LYS A 1 119 ? 23.949 14.028 9.666 1.00 22.39 117 LYS A CA 1
ATOM 881 C C . LYS A 1 119 ? 23.480 15.453 9.874 1.00 21.45 117 LYS A C 1
ATOM 882 O O . LYS A 1 119 ? 22.289 15.713 9.958 1.00 20.59 117 LYS A O 1
ATOM 888 N N . GLN A 1 120 ? 24.439 16.365 9.932 1.00 21.92 118 GLN A N 1
ATOM 889 C CA . GLN A 1 120 ? 24.164 17.780 10.170 1.00 22.16 118 GLN A CA 1
ATOM 890 C C . GLN A 1 120 ? 23.735 18.461 8.897 1.00 23.20 118 GLN A C 1
ATOM 891 O O . GLN A 1 120 ? 24.421 18.393 7.857 1.00 23.98 118 GLN A O 1
ATOM 897 N N . ILE A 1 121 ? 22.597 19.142 8.978 1.00 21.61 119 ILE A N 1
ATOM 898 C CA . ILE A 1 121 ? 22.114 19.916 7.821 1.00 21.41 119 ILE A CA 1
ATOM 899 C C . ILE A 1 121 ? 21.985 21.405 8.078 1.00 21.22 119 ILE A C 1
ATOM 900 O O . ILE A 1 121 ? 21.828 22.211 7.141 1.00 23.2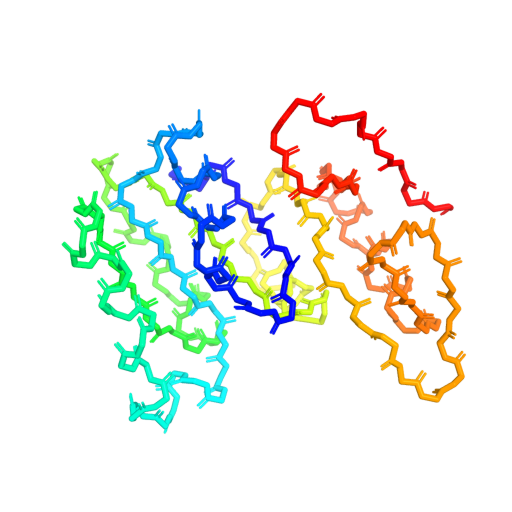0 119 ILE A O 1
ATOM 905 N N . SER A 1 122 ? 22.082 21.755 9.347 1.00 21.09 120 SER A N 1
ATOM 906 C CA . SER A 1 122 ? 22.112 23.153 9.764 1.00 21.38 120 SER A CA 1
ATOM 907 C C . SER A 1 122 ? 22.803 23.220 11.118 1.00 21.26 120 SER A C 1
ATOM 908 O O . SER A 1 122 ? 23.093 22.193 11.731 1.00 21.09 120 SER A O 1
ATOM 911 N N . SER A 1 123 ? 23.067 24.411 11.610 1.00 21.51 121 SER A N 1
ATOM 912 C CA A SER A 1 123 ? 23.865 24.515 12.827 0.50 21.69 121 SER A CA 1
ATOM 913 C CA B SER A 1 123 ? 23.844 24.555 12.856 0.50 21.65 121 SER A CA 1
ATOM 914 C C . SER A 1 123 ? 23.278 23.689 13.966 1.00 21.54 121 SER A C 1
ATOM 915 O O . SER A 1 123 ? 24.019 23.078 14.726 1.00 22.53 121 SER A O 1
ATOM 920 N N . LYS A 1 124 ? 21.952 23.657 14.066 1.00 20.80 122 LYS A N 1
ATOM 921 C CA . LYS A 1 124 ? 21.272 23.010 15.199 1.00 20.59 122 LYS A CA 1
ATOM 922 C C . LYS A 1 124 ? 20.373 21.863 14.780 1.00 18.43 122 LYS A C 1
ATOM 923 O O . LYS A 1 124 ? 19.561 21.423 15.553 1.00 19.00 122 LYS A O 1
ATOM 929 N N . VAL A 1 125 ? 20.534 21.415 13.548 1.00 17.92 123 VAL A N 1
ATOM 930 C CA . VAL A 1 125 ? 19.686 20.354 12.992 1.00 16.08 123 VAL A CA 1
ATOM 931 C C . VAL A 1 125 ? 20.494 19.177 12.440 1.00 15.96 123 VAL A C 1
ATOM 932 O O . VAL A 1 125 ? 21.237 19.307 11.465 1.00 17.68 123 VAL A O 1
ATOM 936 N N . TYR A 1 126 ? 20.272 18.033 13.082 1.00 14.39 124 TYR A N 1
ATOM 937 C CA . TYR A 1 126 ? 20.768 16.731 12.657 1.00 15.48 124 TYR A CA 1
ATOM 938 C C . TYR A 1 126 ? 19.574 15.831 12.304 1.00 15.09 124 TYR A C 1
ATOM 939 O O . TYR A 1 126 ? 18.574 15.729 13.026 1.00 16.04 124 TYR A O 1
ATOM 948 N N . VAL A 1 127 ? 19.759 15.122 11.199 1.00 16.51 125 VAL A N 1
ATOM 949 C CA . VAL A 1 127 ? 18.708 14.268 10.637 1.00 16.61 125 VAL A CA 1
ATOM 950 C C . VAL A 1 127 ? 19.197 12.890 10.273 1.00 17.80 125 VAL A C 1
ATOM 951 O O . VAL A 1 127 ? 20.306 12.720 9.838 1.00 17.69 125 VAL A O 1
ATOM 955 N N . ASP A 1 128 ? 18.302 11.925 10.410 1.00 17.75 126 ASP A N 1
ATOM 956 C CA . ASP A 1 128 ? 18.456 10.633 9.729 1.00 19.61 126 ASP A CA 1
ATOM 957 C C . ASP A 1 128 ? 17.532 10.618 8.522 1.00 20.95 126 ASP A C 1
ATOM 958 O O . ASP A 1 128 ? 16.816 11.587 8.263 1.00 20.74 126 ASP A O 1
ATOM 963 N N . ASP A 1 129 ? 17.597 9.533 7.759 1.00 22.46 127 ASP A N 1
ATOM 964 C CA . ASP A 1 129 ? 16.824 9.455 6.519 1.00 23.04 127 ASP A CA 1
ATOM 965 C C . ASP A 1 129 ? 15.326 9.514 6.824 1.00 21.52 127 ASP A C 1
ATOM 966 O O . ASP A 1 129 ? 14.563 10.148 6.105 1.00 21.55 127 ASP A O 1
ATOM 971 N N . GLN A 1 130 ? 14.912 8.933 7.934 1.00 20.19 128 GLN A N 1
ATOM 972 C CA . GLN A 1 130 ? 13.463 8.964 8.313 1.00 20.23 128 GLN A CA 1
ATOM 973 C C . GLN A 1 130 ? 13.037 10.383 8.613 1.00 19.47 128 GLN A C 1
ATOM 974 O O . GLN A 1 130 ? 11.915 10.803 8.308 1.00 19.10 128 GLN A O 1
ATOM 980 N N . ASP A 1 131 ? 13.934 11.150 9.216 1.00 17.56 129 ASP A N 1
ATOM 981 C CA . ASP A 1 131 ? 13.595 12.536 9.539 1.00 17.24 129 ASP A CA 1
ATOM 982 C C . ASP A 1 131 ? 13.385 13.303 8.232 1.00 17.18 129 ASP A C 1
ATOM 983 O O . ASP A 1 131 ? 12.464 14.122 8.127 1.00 16.19 129 ASP A O 1
ATOM 988 N N . LEU A 1 132 ? 14.276 13.072 7.266 1.00 17.38 130 LEU A N 1
ATOM 989 C CA . LEU A 1 132 ? 14.176 13.757 5.951 1.00 18.12 130 LEU A CA 1
ATOM 990 C C . LEU A 1 132 ? 12.923 13.315 5.230 1.00 18.40 130 LEU A C 1
ATOM 991 O O . LEU A 1 132 ? 12.222 14.116 4.648 1.00 18.87 130 LEU A O 1
ATOM 996 N N . THR A 1 133 ? 12.663 12.020 5.263 1.00 18.35 131 THR A N 1
ATOM 997 C CA . THR A 1 133 ? 11.427 11.491 4.654 1.00 19.02 131 THR A CA 1
ATOM 998 C C . THR A 1 133 ? 10.209 12.205 5.216 1.00 18.23 131 THR A C 1
ATOM 999 O O . THR A 1 133 ? 9.292 12.627 4.472 1.00 18.32 131 THR A O 1
ATOM 1003 N N . ASP A 1 134 ? 10.185 12.352 6.531 1.00 18.02 132 ASP A N 1
ATOM 1004 C CA . ASP A 1 134 ? 9.010 12.889 7.203 1.00 16.89 132 ASP A CA 1
ATOM 1005 C C . ASP A 1 134 ? 8.860 14.380 6.954 1.00 16.26 132 ASP A C 1
ATOM 1006 O O . ASP A 1 134 ? 7.738 14.890 6.763 1.00 16.64 132 ASP A O 1
ATOM 1011 N N . LEU A 1 135 ? 9.995 15.066 6.883 1.00 16.49 133 LEU A N 1
ATOM 1012 C CA . LEU A 1 135 ? 9.979 16.512 6.603 1.00 16.40 133 LEU A CA 1
ATOM 1013 C C . LEU A 1 135 ? 9.477 16.715 5.182 1.00 17.35 133 LEU A C 1
ATOM 1014 O O . LEU A 1 135 ? 8.680 17.613 4.891 1.00 16.68 133 LEU A O 1
ATOM 1019 N N . ARG A 1 136 ? 9.936 15.853 4.297 1.00 17.43 134 ARG A N 1
ATOM 1020 C CA . ARG A 1 136 ? 9.554 15.956 2.869 1.00 18.73 134 ARG A CA 1
ATOM 1021 C C . ARG A 1 136 ? 8.109 15.609 2.659 1.00 18.22 134 ARG A C 1
ATOM 1022 O O . ARG A 1 136 ? 7.436 16.198 1.810 1.00 17.62 134 ARG A O 1
ATOM 1030 N N . PHE A 1 137 ? 7.606 14.690 3.472 1.00 17.25 135 PHE A N 1
ATOM 1031 C CA . PHE A 1 137 ? 6.162 14.298 3.450 1.00 17.64 135 PHE A CA 1
ATOM 1032 C C . PHE A 1 137 ? 5.305 15.507 3.803 1.00 17.70 135 PHE A C 1
ATOM 1033 O O . PHE A 1 137 ? 4.270 15.798 3.214 1.00 19.37 135 PHE A O 1
ATOM 1041 N N . ILE A 1 138 ? 5.764 16.220 4.802 1.00 17.25 136 ILE A N 1
ATOM 1042 C CA . ILE A 1 138 ? 5.039 17.375 5.348 1.00 18.02 136 ILE A CA 1
ATOM 1043 C C . ILE A 1 138 ? 4.973 18.436 4.256 1.00 17.87 136 ILE A C 1
ATOM 1044 O O . ILE A 1 138 ? 3.918 19.004 3.966 1.00 17.14 136 ILE A O 1
ATOM 1049 N N . LYS A 1 139 ? 6.105 18.650 3.600 1.00 18.00 137 LYS A N 1
ATOM 1050 C CA . LYS A 1 139 ? 6.221 19.627 2.483 1.00 20.19 137 LYS A CA 1
ATOM 1051 C C . LYS A 1 139 ? 5.256 19.255 1.375 1.00 20.70 137 LYS A C 1
ATOM 1052 O O . LYS A 1 139 ? 4.579 20.128 0.824 1.00 21.38 137 LYS A O 1
ATOM 1058 N N . GLN A 1 140 ? 5.172 17.966 1.094 1.00 21.93 138 GLN A N 1
ATOM 1059 C CA . GLN A 1 140 ? 4.336 17.428 -0.013 1.00 23.45 138 GLN A CA 1
ATOM 1060 C C . GLN A 1 140 ? 2.868 17.675 0.229 1.00 23.40 138 GLN A C 1
ATOM 1061 O O . GLN A 1 140 ? 2.069 17.643 -0.708 1.00 23.48 138 GLN A O 1
ATOM 1067 N N . ARG A 1 141 ? 2.509 17.914 1.475 1.00 22.42 139 ARG A N 1
ATOM 1068 C CA . ARG A 1 141 ? 1.113 18.190 1.869 1.00 23.28 139 ARG A CA 1
ATOM 1069 C C . ARG A 1 141 ? 0.840 19.672 1.850 1.00 22.62 139 ARG A C 1
ATOM 1070 O O . ARG A 1 141 ? -0.194 20.143 2.316 1.00 24.88 139 ARG A O 1
ATOM 1078 N N . GLY A 1 142 ? 1.794 20.396 1.300 1.00 22.23 140 GLY A N 1
ATOM 1079 C CA . GLY A 1 142 ? 1.644 21.825 1.062 1.00 21.96 140 GLY A CA 1
ATOM 1080 C C . GLY A 1 142 ? 2.068 22.734 2.193 1.00 22.20 140 GLY A C 1
ATOM 1081 O O . GLY A 1 142 ? 1.806 23.923 2.191 1.00 22.42 140 GLY A O 1
ATOM 1082 N N . VAL A 1 143 ? 2.725 22.142 3.172 1.00 20.99 141 VAL A N 1
ATOM 1083 C CA . VAL A 1 143 ? 3.215 22.905 4.329 1.00 21.28 141 VAL A CA 1
ATOM 1084 C C . VAL A 1 143 ? 4.553 23.556 3.997 1.00 19.65 141 VAL A C 1
ATOM 1085 O O . VAL A 1 143 ? 5.411 22.986 3.334 1.00 20.96 141 VAL A O 1
ATOM 1089 N N . ASN A 1 144 ? 4.685 24.805 4.440 1.00 20.19 142 ASN A N 1
ATOM 1090 C CA . ASN A 1 144 ? 5.941 25.546 4.318 1.00 19.61 142 ASN A CA 1
ATOM 1091 C C . ASN A 1 144 ? 6.838 25.108 5.463 1.00 19.32 142 ASN A C 1
ATOM 1092 O O . ASN A 1 144 ? 6.535 25.392 6.581 1.00 18.89 142 ASN A O 1
ATOM 1097 N N . VAL A 1 145 ? 7.912 24.415 5.136 1.00 18.39 143 VAL A N 1
ATOM 1098 C CA . VAL A 1 145 ? 8.834 23.870 6.152 1.00 17.92 143 VAL A CA 1
ATOM 1099 C C . VAL A 1 145 ? 10.143 24.603 6.015 1.00 17.99 143 VAL A C 1
ATOM 1100 O O . VAL A 1 145 ? 10.727 24.689 4.943 1.00 18.47 143 VAL A O 1
ATOM 1104 N N . PHE A 1 146 ? 10.618 25.177 7.109 1.00 16.76 144 PHE A N 1
ATOM 1105 C CA . PHE A 1 146 ? 11.868 25.924 7.066 1.00 16.98 144 PHE A CA 1
ATOM 1106 C C . PHE A 1 146 ? 12.653 25.788 8.372 1.00 15.77 144 PHE A C 1
ATOM 1107 O O . PHE A 1 146 ? 12.055 25.656 9.456 1.00 16.16 144 PHE A O 1
ATOM 1115 N N . ILE A 1 147 ? 13.970 25.826 8.234 1.00 15.34 145 ILE A N 1
ATOM 1116 C CA . ILE A 1 147 ? 14.880 25.827 9.373 1.00 15.59 145 ILE A CA 1
ATOM 1117 C C . ILE A 1 147 ? 15.173 27.262 9.791 1.00 15.43 145 ILE A C 1
ATOM 1118 O O . ILE A 1 147 ? 15.557 28.108 8.9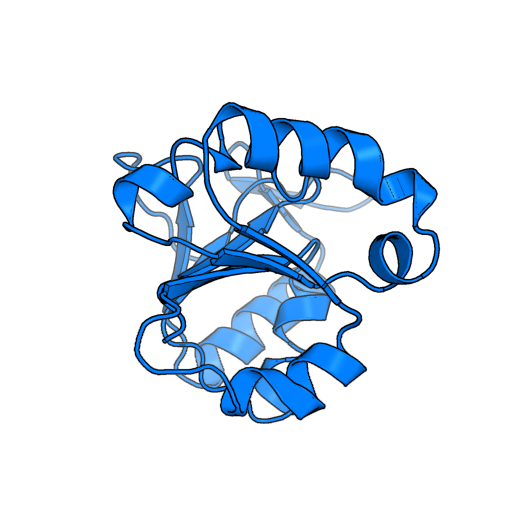77 1.00 17.58 145 ILE A O 1
ATOM 1123 N N . GLN A 1 148 ? 14.992 27.519 11.080 1.00 15.18 146 GLN A N 1
ATOM 1124 C CA . GLN A 1 148 ? 15.287 28.848 11.645 1.00 15.77 146 GLN A CA 1
ATOM 1125 C C . GLN A 1 148 ? 15.362 28.736 13.171 1.00 15.65 146 GLN A C 1
ATOM 1126 O O . GLN A 1 148 ? 14.441 28.306 13.818 1.00 16.22 146 GLN A O 1
ATOM 1132 N N . ASP A 1 149 ? 16.491 29.107 13.737 1.00 15.78 147 ASP A N 1
ATOM 1133 C CA . ASP A 1 149 ? 16.691 28.962 15.171 1.00 16.23 147 ASP A CA 1
ATOM 1134 C C . ASP A 1 149 ? 15.765 29.894 15.948 1.00 14.89 147 ASP A C 1
ATOM 1135 O O . ASP A 1 149 ? 14.953 29.455 16.797 1.00 16.25 147 ASP A O 1
ATOM 1140 N N . VAL A 1 150 ? 15.921 31.184 15.671 1.00 15.63 148 VAL A N 1
ATOM 1141 C CA . VAL A 1 150 ? 15.104 32.209 16.321 1.00 15.01 148 VAL A CA 1
ATOM 1142 C C . VAL A 1 150 ? 14.683 33.238 15.290 1.00 16.09 148 VAL A C 1
ATOM 1143 O O . VAL A 1 150 ? 15.259 33.269 14.220 1.00 17.02 148 VAL A O 1
ATOM 1147 N N . PRO A 1 151 ? 13.652 34.029 15.610 1.00 17.82 149 PRO A N 1
ATOM 1148 C CA . PRO A 1 151 ? 13.206 35.017 14.634 1.00 18.40 149 PRO A CA 1
ATO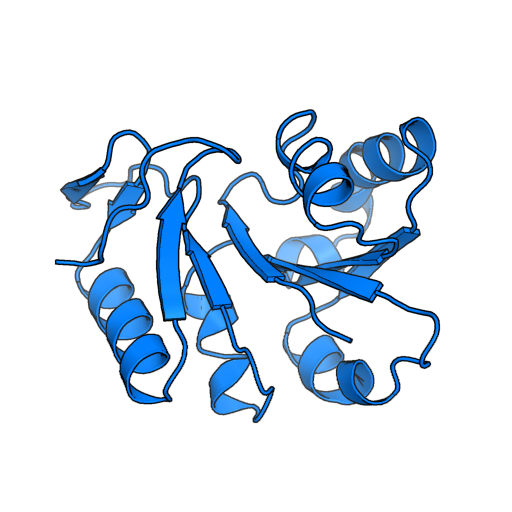M 1149 C C . PRO A 1 151 ? 14.306 35.975 14.215 1.00 18.87 149 PRO A C 1
ATOM 1150 O O . PRO A 1 151 ? 15.177 36.329 14.991 1.00 19.26 149 PRO A O 1
ATOM 1154 N N . GLY A 1 152 ? 14.248 36.342 12.958 1.00 18.77 150 GLY A N 1
ATOM 1155 C CA . GLY A 1 152 ? 15.284 37.186 12.345 1.00 19.91 150 GLY A CA 1
ATOM 1156 C C . GLY A 1 152 ? 16.491 36.492 11.741 1.00 21.47 150 GLY A C 1
ATOM 1157 O O . GLY A 1 152 ? 17.255 37.086 10.969 1.00 22.28 150 GLY A O 1
ATOM 1158 N N . ASP A 1 153 ? 16.698 35.237 12.108 1.00 21.61 151 ASP A N 1
ATOM 1159 C CA . ASP A 1 153 ? 17.738 34.429 11.449 1.00 23.09 151 ASP A CA 1
ATOM 1160 C C . ASP A 1 153 ? 17.333 34.177 10.014 1.00 23.89 151 ASP A C 1
ATOM 1161 O O . ASP A 1 153 ? 16.153 34.149 9.663 1.00 23.60 151 ASP A O 1
ATOM 1166 N N . GLN A 1 154 ? 18.340 33.964 9.186 1.00 25.63 152 GLN A N 1
ATOM 1167 C CA . GLN A 1 154 ? 18.123 33.578 7.785 1.00 27.21 152 GLN A CA 1
ATOM 1168 C C . GLN A 1 154 ? 17.392 32.251 7.809 1.00 27.20 152 GLN A C 1
ATOM 1169 O O . GLN A 1 154 ? 17.806 31.327 8.482 1.00 28.05 152 GLN A O 1
ATOM 1175 N N . LYS A 1 155 ? 16.298 32.166 7.072 1.00 26.66 153 LYS A N 1
ATOM 1176 C CA . LYS A 1 155 ? 15.580 30.894 6.926 1.00 27.03 153 LYS A CA 1
ATOM 1177 C C . LYS A 1 155 ? 16.308 29.998 5.953 1.00 27.41 153 LYS A C 1
ATOM 1178 O O . LYS A 1 155 ? 16.822 30.450 4.929 1.00 28.26 153 LYS A O 1
ATOM 1184 N N . GLU A 1 156 ? 16.338 28.716 6.276 1.00 26.80 154 GLU A N 1
ATOM 1185 C CA . GLU A 1 156 ? 17.012 27.719 5.448 1.00 27.29 154 GLU A CA 1
ATOM 1186 C C . GLU A 1 156 ? 16.019 26.664 4.997 1.00 27.75 154 GLU A C 1
ATOM 1187 O O . GLU A 1 156 ? 15.079 26.317 5.693 1.00 25.89 154 GLU A O 1
ATOM 1193 N N . GLN A 1 157 ? 16.241 26.174 3.794 1.00 28.74 155 GLN A N 1
ATOM 1194 C CA . GLN A 1 157 ? 15.361 25.158 3.234 1.00 29.98 155 GLN A CA 1
ATOM 1195 C C . GLN A 1 157 ? 15.874 23.775 3.545 1.00 29.87 155 GLN A C 1
ATOM 1196 O O . GLN A 1 157 ? 17.061 23.559 3.779 1.00 29.72 155 GLN A O 1
ATOM 1202 N N . ILE A 1 158 ? 14.944 22.835 3.543 1.00 30.54 156 ILE A N 1
ATOM 1203 C CA . ILE A 1 158 ? 15.303 21.426 3.692 1.00 31.35 156 ILE A CA 1
ATOM 1204 C C . ILE A 1 158 ? 15.950 20.992 2.374 1.00 32.49 156 ILE A C 1
ATOM 1205 O O . ILE A 1 158 ? 15.463 21.371 1.318 1.00 32.40 156 ILE A O 1
ATOM 1210 N N . PRO A 1 159 ? 17.045 20.210 2.429 1.00 33.13 157 PRO A N 1
ATOM 1211 C CA . PRO A 1 159 ? 17.783 19.871 1.192 1.00 33.51 157 PRO A CA 1
ATOM 1212 C C . PRO A 1 159 ? 16.935 19.086 0.204 1.00 33.70 157 PRO A C 1
ATOM 1213 O O . PRO A 1 159 ? 15.918 18.516 0.600 1.00 34.06 157 PRO A O 1
#

Organism: Escherichia coli O157:H7 (NCBI:txid83334)

InterPro domains:
  IPR004720 Phosphotransferase system, sorbose subfamily IIB component [PF03830] (6-153)
  IPR004720 Phosphotransferase system, sorbose subfamily IIB component [PS51101] (2-158)
  IPR004720 Phosphotransferase system, sorbose subfamily IIB component [cd00001] (6-156)
  IPR018455 Phosphotransferase system, sorbose subfamily IIB component, subgroup [TIGR00854] (5-155)
  IPR036667 Phosphotransferase system, sorbose subfamily IIB component superfamily [G3DSA:3.40.35.10] (1-158)
  IPR036667 Phosphotransferase system, sorbose subfamily IIB component superfamily [SSF52728] (5-156)

Sequence (153 aa):
NILLTRIDNRLVHGQVGVTTWTSTIGANLLVVVDDVVANDDIQQKLMGITAETYGFGIRFFTIEKTINVIGKAAPHQKIFLICRTPQTVRKKLVEGGIDLKDVNVGNMHFSEGKKQISSSKVYVDDQDLTDLRFIKQRGVNVFIQDVPGDQKEQIP

Secondary structure (DSSP, 8-state):
-EEEEEE-TTTTTTHHHHHHHHHHT-SEEEEE-HHHHHSGGGGHHHHHHHHHHT-EEEEE-HHHHHHHGGG--TT--EEEEESSHHHHHHHHHTT----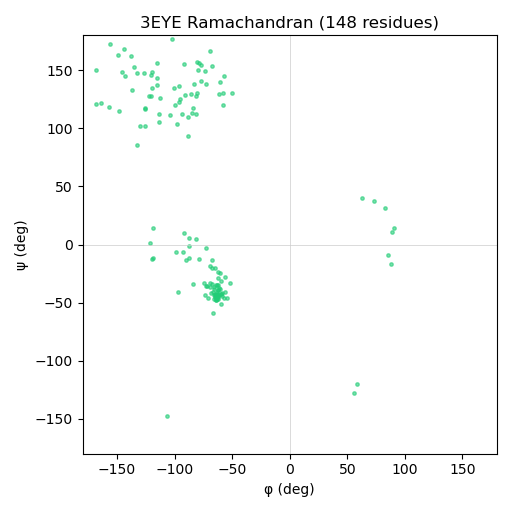EEEE--B---TT-EEEETTEEE-HHHHHHHHHHHHTT-EEEE-SSTTSPPB---